Protein AF-A0A6M5YRG6-F1 (afdb_monomer_lite)

Foldseek 3Di:
DDDQPVVLLVVLLVCVLLQHDLVVSQVSCVVVVHDNVNSVVSSVVSLVVQLVVLLVVLVVLLVQLVVLLVVLVCVVVCCVPPPPDDPVVVNVVSVVSNVVSVVSNVSSVCSNVCVPPDRSPPPDPVVD

Radius of gyration: 22.15 Å; chains: 1; bounding box: 50×24×61 Å

Secondary structure (DSSP, 8-state):
-PPPPHHHHHHHHHHHHTT--HHHHHHHHHHTT--HHHHHHHHHHHHHHHHHHHHHHHHHHHHHHHHHHHHHHHHHHHIIIIISS--HHHHHHHHHHHHHHHHHHHHHHHHHH-GGG----TT-GGG-

pLDDT: mean 78.97, std 11.61, range [40.47, 90.38]

Organism: NCBI:txid2774151

Sequence (128 aa):
MGAVPESVAVEARAKNFWGARPDTVLQFLKSNNVGENDARALIEAVLTERAESVRRDGVTKIWSGALLVMVPIAYFFGSWGLLGFVLVKLLVALGLVGLFGLARLAKGLSMAISPRSVSGDLSNPADF

Structure (mmCIF, N/CA/C/O backbone):
data_AF-A0A6M5YRG6-F1
#
_entry.id   AF-A0A6M5YRG6-F1
#
loop_
_atom_site.group_PDB
_atom_site.id
_atom_site.type_symbol
_atom_site.label_atom_id
_atom_site.label_alt_id
_atom_site.label_comp_id
_atom_site.label_asym_id
_atom_site.label_entity_id
_atom_site.label_seq_id
_atom_site.pdbx_PDB_ins_code
_atom_site.Cartn_x
_atom_site.Cartn_y
_atom_site.Cartn_z
_atom_site.occupancy
_atom_site.B_iso_or_equiv
_atom_site.auth_seq_id
_atom_site.auth_comp_id
_atom_site.auth_asym_id
_atom_site.auth_atom_id
_atom_site.pdbx_PDB_model_num
ATOM 1 N N . MET A 1 1 ? -22.364 8.286 30.892 1.00 44.31 1 MET A N 1
ATOM 2 C CA . MET A 1 1 ? -21.174 8.606 30.079 1.00 44.31 1 MET A CA 1
ATOM 3 C C . MET A 1 1 ? -19.979 7.986 30.778 1.00 44.31 1 MET A C 1
ATOM 5 O O . MET A 1 1 ? -19.400 8.611 31.654 1.00 44.31 1 MET A O 1
ATOM 9 N N . GLY A 1 2 ? -19.719 6.707 30.517 1.00 57.44 2 GLY A N 1
ATOM 10 C CA . GLY A 1 2 ? -18.513 6.047 31.014 1.00 57.44 2 GLY A CA 1
ATOM 11 C C . GLY A 1 2 ? -17.452 6.184 29.937 1.00 57.44 2 GLY A C 1
ATOM 12 O O . GLY A 1 2 ? -17.729 5.841 28.792 1.00 57.44 2 GLY A O 1
ATOM 13 N N . ALA A 1 3 ? -16.285 6.728 30.274 1.00 70.00 3 ALA A N 1
ATOM 14 C CA . ALA A 1 3 ? -15.148 6.714 29.363 1.00 70.00 3 ALA A CA 1
ATOM 15 C C . ALA A 1 3 ? -14.889 5.270 28.905 1.00 70.00 3 ALA A C 1
ATOM 17 O O . ALA A 1 3 ? -14.989 4.340 29.711 1.00 70.00 3 ALA A O 1
ATOM 18 N N . VAL A 1 4 ? -14.588 5.078 27.618 1.00 76.69 4 VAL A N 1
ATOM 19 C CA . VAL A 1 4 ? -14.220 3.756 27.101 1.00 76.69 4 VAL A CA 1
ATOM 20 C C . VAL A 1 4 ? -13.012 3.258 27.900 1.00 76.69 4 VAL A C 1
ATOM 22 O O . VAL A 1 4 ? -12.024 3.991 27.984 1.00 76.69 4 VAL A O 1
ATOM 25 N N . PRO A 1 5 ? -13.058 2.049 28.490 1.00 86.25 5 PRO A N 1
ATOM 26 C CA . PRO A 1 5 ? -11.904 1.498 29.181 1.00 86.25 5 PRO A CA 1
ATOM 27 C C . PRO A 1 5 ? -10.713 1.437 28.223 1.00 86.25 5 PRO A C 1
ATOM 29 O O . PRO A 1 5 ? -10.841 0.940 27.102 1.00 86.25 5 PRO A O 1
ATOM 32 N N . GLU A 1 6 ? -9.553 1.931 28.652 1.00 86.25 6 GLU A N 1
ATOM 33 C CA . GLU A 1 6 ? -8.374 2.044 27.786 1.00 86.25 6 GLU A CA 1
ATOM 34 C C . GLU A 1 6 ? -7.951 0.683 27.208 1.00 86.25 6 GLU A C 1
ATOM 36 O O . GLU A 1 6 ? -7.641 0.581 26.023 1.00 86.25 6 GLU A O 1
ATOM 41 N N . SER A 1 7 ? -8.055 -0.391 27.999 1.00 87.88 7 SER A N 1
ATOM 42 C CA . SER A 1 7 ? -7.792 -1.766 27.550 1.00 87.88 7 SER A CA 1
ATOM 43 C C . SER A 1 7 ? -8.682 -2.190 26.376 1.00 87.88 7 SER A C 1
ATOM 45 O O . SER A 1 7 ? -8.198 -2.757 25.397 1.00 87.88 7 SER A O 1
ATOM 47 N N . VAL A 1 8 ? -9.973 -1.858 26.436 1.00 88.19 8 VAL A N 1
ATOM 48 C CA . VAL A 1 8 ? -10.954 -2.162 25.386 1.00 88.19 8 VAL A CA 1
ATOM 49 C C . VAL A 1 8 ? -10.678 -1.321 24.140 1.00 88.19 8 VAL A C 1
ATOM 51 O O . VAL A 1 8 ? -10.776 -1.825 23.019 1.00 88.19 8 VAL A O 1
ATOM 54 N N . ALA A 1 9 ? -10.283 -0.056 24.314 1.00 85.88 9 ALA A N 1
ATOM 55 C CA . ALA A 1 9 ? -9.918 0.816 23.202 1.00 85.88 9 ALA A CA 1
ATOM 56 C C . ALA A 1 9 ? -8.659 0.324 22.466 1.00 85.88 9 ALA A C 1
ATOM 58 O O . ALA A 1 9 ? -8.634 0.309 21.232 1.00 85.88 9 ALA A O 1
ATOM 59 N N . VAL A 1 10 ? -7.640 -0.128 23.204 1.00 88.56 10 VAL A N 1
ATOM 60 C CA . VAL A 1 10 ? -6.412 -0.709 22.638 1.00 88.56 10 VAL A CA 1
ATOM 61 C C . VAL A 1 10 ? -6.713 -2.007 21.889 1.00 88.56 10 VAL A C 1
ATOM 63 O O . VAL A 1 10 ? -6.229 -2.197 20.772 1.00 88.56 10 VAL A O 1
ATOM 66 N N . GLU A 1 11 ? -7.555 -2.882 22.441 1.00 87.81 11 GLU A N 1
ATOM 67 C CA . GLU A 1 11 ? -7.908 -4.134 21.769 1.00 87.81 11 GLU A CA 1
ATOM 68 C C . GLU A 1 11 ? -8.751 -3.890 20.506 1.00 87.81 11 GLU A C 1
ATOM 70 O O . GLU A 1 11 ? -8.514 -4.512 19.468 1.00 87.81 11 GLU A O 1
ATOM 75 N N . ALA A 1 12 ? -9.687 -2.937 20.544 1.00 86.44 12 ALA A N 1
ATOM 76 C CA . ALA A 1 12 ? -10.460 -2.532 19.370 1.00 86.44 12 ALA A CA 1
ATOM 77 C C . ALA A 1 12 ? -9.563 -1.949 18.262 1.00 86.44 12 ALA A C 1
ATOM 79 O O . ALA A 1 12 ? -9.739 -2.285 17.085 1.00 86.44 12 ALA A O 1
ATOM 80 N N . ARG A 1 13 ? -8.562 -1.137 18.637 1.00 85.56 13 ARG A N 1
ATOM 81 C CA . ARG A 1 13 ? -7.518 -0.646 17.722 1.00 85.56 13 ARG A CA 1
ATOM 82 C C . ARG A 1 1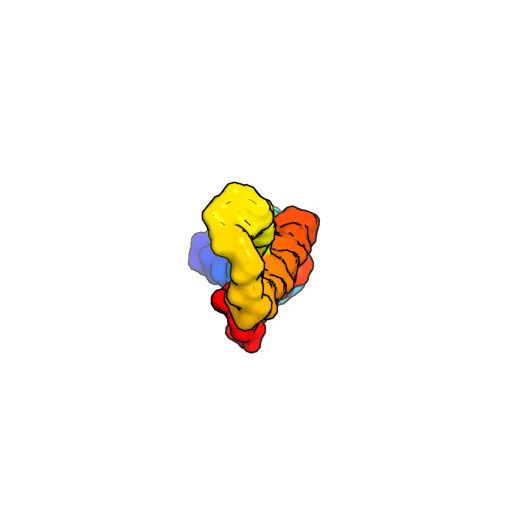3 ? -6.737 -1.783 17.095 1.00 85.56 13 ARG A C 1
ATOM 84 O O . ARG A 1 13 ? -6.621 -1.824 15.874 1.00 85.56 13 ARG A O 1
ATOM 91 N N . ALA A 1 14 ? -6.261 -2.720 17.911 1.00 86.06 14 ALA A N 1
ATOM 92 C CA . ALA A 1 14 ? -5.529 -3.881 17.430 1.00 86.06 14 ALA A CA 1
ATOM 93 C C . ALA A 1 14 ? -6.374 -4.676 16.426 1.00 86.06 14 ALA A C 1
ATOM 95 O O . ALA A 1 14 ? -5.932 -4.891 15.302 1.00 86.06 14 ALA A O 1
ATOM 96 N N . LYS A 1 15 ? -7.618 -5.041 16.770 1.00 84.94 15 LYS A N 1
ATOM 97 C CA . LYS A 1 15 ? -8.501 -5.802 15.867 1.00 84.94 15 LYS A CA 1
ATOM 98 C C . LYS A 1 15 ? -8.697 -5.099 14.519 1.00 84.94 15 LYS A C 1
ATOM 100 O O . LYS A 1 15 ? -8.615 -5.753 13.483 1.00 84.94 15 LYS A O 1
ATOM 105 N N . ASN A 1 16 ? -8.916 -3.783 14.512 1.00 83.50 16 ASN A N 1
ATOM 106 C CA . ASN A 1 16 ? -9.055 -3.022 13.267 1.00 83.50 16 ASN A CA 1
ATOM 107 C C . ASN A 1 16 ? -7.735 -2.969 12.477 1.00 83.50 16 ASN A C 1
ATOM 109 O O . ASN A 1 16 ? -7.732 -3.201 11.269 1.00 83.50 16 ASN A O 1
ATOM 113 N N . PHE A 1 17 ? -6.608 -2.729 13.155 1.00 78.50 17 PHE A N 1
ATOM 114 C CA . PHE A 1 17 ? -5.283 -2.710 12.533 1.00 78.50 17 PHE A CA 1
ATOM 115 C C . PHE A 1 17 ? -4.978 -4.033 11.815 1.00 78.50 17 PHE A C 1
ATOM 117 O O . PHE A 1 17 ? -4.565 -4.021 10.656 1.00 78.50 17 PHE A O 1
ATOM 124 N N . TRP A 1 18 ? -5.316 -5.157 12.451 1.00 80.31 18 TRP A N 1
ATOM 125 C CA . TRP A 1 18 ? -5.231 -6.513 11.896 1.00 80.31 18 TRP A CA 1
ATOM 126 C C . TRP A 1 18 ? -6.356 -6.865 10.904 1.00 80.31 18 TRP A C 1
ATOM 128 O O . TRP A 1 18 ? -6.569 -8.033 10.605 1.00 80.31 18 TRP A O 1
ATOM 138 N N . GLY A 1 19 ? -7.104 -5.884 10.394 1.00 75.12 19 GLY A N 1
ATOM 139 C CA . GLY A 1 19 ? -8.042 -6.092 9.292 1.00 75.12 19 GLY A CA 1
ATOM 140 C C . GLY A 1 19 ? -9.415 -6.645 9.664 1.00 75.12 19 GLY A C 1
ATOM 141 O O . GLY A 1 19 ? -10.169 -6.997 8.753 1.00 75.12 19 GLY A O 1
ATOM 142 N N . ALA A 1 20 ? -9.783 -6.696 10.949 1.00 80.88 20 ALA A N 1
ATOM 143 C CA . ALA A 1 20 ? -11.139 -7.072 11.339 1.00 80.88 20 ALA A CA 1
ATOM 144 C C . ALA A 1 20 ? -12.172 -6.102 10.743 1.00 80.88 20 ALA A C 1
ATOM 146 O O . ALA A 1 20 ? -11.945 -4.892 10.641 1.00 80.88 20 ALA A O 1
ATOM 147 N N . ARG A 1 21 ? -13.338 -6.633 10.361 1.00 80.38 21 ARG A N 1
ATOM 148 C CA . ARG A 1 21 ? -14.420 -5.820 9.794 1.00 80.38 21 ARG A CA 1
ATOM 149 C C . ARG A 1 21 ? -14.939 -4.830 10.852 1.00 80.38 21 ARG A C 1
ATOM 151 O O . ARG A 1 21 ? -15.028 -5.206 12.024 1.00 80.38 21 ARG A O 1
ATOM 158 N N . PRO A 1 22 ? -15.344 -3.605 10.463 1.00 81.31 22 PRO A N 1
ATOM 159 C CA . PRO A 1 22 ? -15.890 -2.612 11.393 1.00 81.31 22 PRO A CA 1
ATOM 160 C C . PRO A 1 22 ? -17.056 -3.152 12.230 1.00 81.31 22 PRO A C 1
ATOM 162 O O . PRO A 1 22 ? -17.131 -2.876 13.423 1.00 81.31 22 PRO A O 1
ATOM 165 N N . ASP A 1 23 ? -17.908 -3.991 11.633 1.00 84.44 23 ASP A N 1
ATOM 166 C CA . ASP A 1 23 ? -19.045 -4.620 12.313 1.00 84.44 23 ASP A CA 1
ATOM 167 C C . ASP A 1 23 ? -18.602 -5.552 13.450 1.00 84.44 23 ASP A C 1
ATOM 169 O O . ASP A 1 23 ? -19.220 -5.584 14.512 1.00 84.44 23 ASP A O 1
ATOM 173 N N . THR A 1 24 ? -17.494 -6.276 13.264 1.00 84.88 24 THR A N 1
ATOM 174 C CA . THR A 1 24 ? -16.911 -7.159 14.285 1.00 84.88 24 THR A CA 1
ATOM 175 C C . THR A 1 24 ? -16.323 -6.352 15.440 1.00 84.88 24 THR A C 1
ATOM 177 O O . THR A 1 24 ? -16.495 -6.715 16.602 1.00 84.88 24 THR A O 1
ATOM 180 N N . VAL A 1 25 ? -15.669 -5.225 15.140 1.00 85.38 25 VAL A N 1
ATOM 181 C CA . VAL A 1 25 ? -15.149 -4.306 16.166 1.00 85.38 25 VAL A CA 1
ATOM 182 C C . VAL A 1 25 ? -16.302 -3.645 16.930 1.00 85.38 25 VAL A C 1
ATOM 184 O O . VAL A 1 25 ? -16.237 -3.516 18.149 1.00 85.38 25 VAL A O 1
ATOM 187 N N . LEU A 1 26 ? -17.397 -3.305 16.247 1.00 86.62 26 LEU A N 1
ATOM 188 C CA . LEU A 1 26 ? -18.603 -2.756 16.866 1.00 86.62 26 LEU A CA 1
ATOM 189 C C . LEU A 1 26 ? -19.290 -3.764 17.789 1.00 86.62 26 LEU A C 1
ATOM 191 O O . LEU A 1 26 ? -19.674 -3.403 18.900 1.00 86.62 26 LEU A O 1
ATOM 195 N N . GLN A 1 27 ? -19.409 -5.025 17.368 1.00 86.75 27 GLN A N 1
ATOM 196 C CA . GLN A 1 27 ? -19.919 -6.097 18.227 1.00 86.75 27 GLN A CA 1
ATOM 197 C C . GLN A 1 27 ? -19.037 -6.299 19.464 1.00 86.75 27 GLN A C 1
ATOM 199 O O . GLN A 1 27 ? -19.570 -6.417 20.565 1.00 86.75 27 GLN A O 1
ATOM 204 N N . PHE A 1 28 ? -17.710 -6.255 19.307 1.00 88.00 28 PHE A N 1
ATOM 205 C CA . PHE A 1 28 ? -16.765 -6.328 20.424 1.00 88.00 28 PHE A CA 1
ATOM 206 C C . PHE A 1 28 ? -16.905 -5.147 21.402 1.00 88.00 28 PHE A C 1
ATOM 208 O O . PHE A 1 28 ? -16.869 -5.327 22.618 1.00 88.00 28 PHE A O 1
ATOM 215 N N . LEU A 1 29 ? -17.101 -3.927 20.902 1.00 87.00 29 LEU A N 1
ATOM 216 C CA . LEU A 1 29 ? -17.317 -2.758 21.760 1.00 87.00 29 LEU A CA 1
ATOM 217 C C . LEU A 1 29 ? -18.658 -2.849 22.502 1.00 87.00 29 LEU A C 1
ATOM 219 O O . LEU A 1 29 ? -18.718 -2.581 23.703 1.00 87.00 29 LEU A O 1
ATOM 223 N N . LYS A 1 30 ? -19.711 -3.324 21.824 1.00 87.25 30 LYS A N 1
ATOM 224 C CA . LYS A 1 30 ? -21.019 -3.580 22.445 1.00 87.25 30 LYS A CA 1
ATOM 225 C C . LYS A 1 30 ? -20.948 -4.667 23.522 1.00 87.25 30 LYS A C 1
ATOM 227 O O . LYS A 1 30 ? -21.540 -4.486 24.582 1.00 87.25 30 LYS A O 1
ATOM 232 N N . SER A 1 31 ? -20.189 -5.749 23.311 1.00 88.38 31 SER A N 1
ATOM 233 C CA . SER A 1 31 ? -20.012 -6.799 24.330 1.00 88.38 31 SER A CA 1
ATOM 234 C C . SER A 1 31 ? -19.253 -6.320 25.572 1.00 88.38 31 SER A C 1
ATOM 236 O O . SER A 1 31 ? -19.372 -6.931 26.628 1.00 88.38 31 SER A O 1
ATOM 238 N N . ASN A 1 32 ? -18.509 -5.216 25.466 1.00 87.44 32 ASN A N 1
ATOM 239 C CA . ASN A 1 32 ? -17.794 -4.579 26.574 1.00 87.44 32 ASN A CA 1
ATOM 240 C C . ASN A 1 32 ? -18.580 -3.420 27.223 1.00 87.44 32 ASN A C 1
ATOM 242 O O . ASN A 1 32 ? -17.995 -2.602 27.929 1.00 87.44 32 ASN A O 1
ATOM 246 N N . ASN A 1 33 ? -19.900 -3.339 27.005 1.00 87.19 33 ASN A N 1
ATOM 247 C CA . ASN A 1 33 ? -20.780 -2.288 27.540 1.00 87.19 33 ASN A CA 1
ATOM 248 C C . ASN A 1 33 ? -20.389 -0.855 27.131 1.00 87.19 33 ASN A C 1
ATOM 250 O O . ASN A 1 33 ? -20.727 0.109 27.821 1.00 87.19 33 ASN A O 1
ATOM 254 N N . VAL A 1 34 ? -19.701 -0.690 25.998 1.00 86.69 34 VAL A N 1
ATOM 255 C CA . VAL A 1 34 ? -19.433 0.638 25.438 1.00 86.69 34 VAL A CA 1
ATOM 256 C C . VAL A 1 34 ? -20.718 1.176 24.806 1.00 86.69 34 VAL A C 1
ATOM 258 O O . VAL A 1 34 ? -21.391 0.474 24.047 1.00 86.69 34 VAL A O 1
ATOM 261 N N . GLY A 1 35 ? -21.066 2.428 25.114 1.00 86.38 35 GLY A N 1
ATOM 262 C CA . GLY A 1 35 ? -22.230 3.094 24.531 1.00 86.38 35 GLY A CA 1
ATOM 263 C C . GLY A 1 35 ? -22.131 3.168 23.005 1.00 86.38 35 GLY A C 1
ATOM 264 O O . GLY A 1 35 ? -21.048 3.335 22.455 1.00 86.38 35 GLY A O 1
ATOM 265 N N . GLU A 1 36 ? -23.258 3.060 22.296 1.00 84.75 36 GLU A N 1
ATOM 266 C CA . GLU A 1 36 ? -23.250 2.996 20.826 1.00 84.75 36 GLU A CA 1
ATOM 267 C C . GLU A 1 36 ? -22.615 4.233 20.168 1.00 84.75 36 GLU A C 1
ATOM 269 O O . GLU A 1 36 ? -21.886 4.098 19.184 1.00 84.75 36 GLU A O 1
ATOM 274 N N . ASN A 1 37 ? -22.834 5.420 20.738 1.00 85.2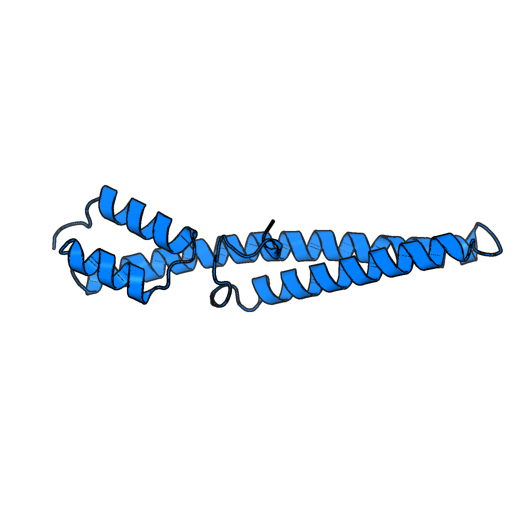5 37 ASN A N 1
ATOM 275 C CA . ASN A 1 37 ? -22.234 6.661 20.245 1.00 85.25 37 ASN A CA 1
ATOM 276 C C . ASN A 1 37 ? -20.708 6.661 20.424 1.00 85.25 37 ASN A C 1
ATOM 278 O O . ASN A 1 37 ? -19.983 6.972 19.482 1.00 85.25 37 ASN A O 1
ATOM 282 N N . ASP A 1 38 ? -20.224 6.233 21.594 1.00 85.06 38 ASP A N 1
ATOM 283 C CA . ASP A 1 38 ? -18.792 6.164 21.902 1.00 85.06 38 ASP A CA 1
ATOM 284 C C . ASP A 1 38 ? -18.093 5.082 21.063 1.00 85.06 38 ASP A C 1
ATOM 286 O O . ASP A 1 38 ? -16.988 5.284 20.560 1.00 85.06 38 ASP A O 1
ATOM 290 N N . ALA A 1 39 ? -18.765 3.948 20.836 1.00 84.25 39 ALA A N 1
ATOM 291 C CA . ALA A 1 39 ? -18.259 2.867 19.999 1.00 84.25 39 ALA A CA 1
ATOM 292 C C . ALA A 1 39 ? -18.112 3.296 18.531 1.00 84.25 39 ALA A C 1
ATOM 294 O O . ALA A 1 39 ? -17.098 2.994 17.900 1.00 84.25 39 ALA A O 1
ATOM 295 N N . ARG A 1 40 ? -19.099 4.021 17.985 1.00 85.69 40 ARG A N 1
ATOM 296 C CA . ARG A 1 40 ? -19.042 4.551 16.612 1.00 85.69 40 ARG A CA 1
ATOM 297 C C . ARG A 1 40 ? -17.942 5.600 16.460 1.00 85.69 40 ARG A C 1
ATOM 299 O O . ARG A 1 40 ? -17.170 5.503 15.509 1.00 85.69 40 ARG A O 1
ATOM 306 N N . ALA A 1 41 ? -17.830 6.529 17.411 1.00 86.81 41 ALA A N 1
ATOM 307 C CA . ALA A 1 41 ? -16.779 7.545 17.408 1.00 86.81 41 ALA A CA 1
ATOM 308 C C . ALA A 1 41 ? -15.377 6.913 17.452 1.00 86.81 41 ALA A C 1
ATOM 310 O O . ALA A 1 41 ? -14.490 7.304 16.692 1.00 86.81 41 ALA A O 1
ATOM 311 N N . LEU A 1 42 ? -15.189 5.883 18.285 1.00 86.31 42 LEU A N 1
ATOM 312 C CA . LEU A 1 42 ? -13.926 5.151 18.354 1.00 86.31 42 LEU A CA 1
ATOM 313 C C . LEU A 1 42 ? -13.622 4.420 17.040 1.00 86.31 42 LEU A C 1
ATOM 315 O O . LEU A 1 42 ? -12.506 4.507 16.541 1.00 86.31 42 LEU A O 1
ATOM 319 N N . ILE A 1 43 ? -14.596 3.721 16.453 1.00 86.25 43 ILE A N 1
ATOM 320 C CA . ILE A 1 43 ? -14.394 3.015 15.178 1.00 86.25 43 ILE A CA 1
ATOM 321 C C . ILE A 1 43 ? -14.007 3.987 14.068 1.00 86.25 43 ILE A C 1
ATOM 323 O O . ILE A 1 43 ? -13.095 3.685 13.299 1.00 86.25 43 ILE A O 1
ATOM 327 N N . GLU A 1 44 ? -14.667 5.140 13.982 1.00 85.38 44 GLU A N 1
ATOM 328 C CA . GLU A 1 44 ? -14.358 6.148 12.971 1.00 85.38 44 GLU A CA 1
ATOM 329 C C . GLU A 1 44 ? -12.920 6.661 13.111 1.00 85.38 44 GLU A C 1
ATOM 331 O O . GLU A 1 44 ? -12.178 6.639 12.127 1.00 85.38 44 GLU A O 1
ATOM 336 N N . ALA A 1 45 ? -12.492 6.988 14.336 1.00 85.06 45 ALA A N 1
ATOM 337 C CA . ALA A 1 45 ? -11.120 7.407 14.622 1.00 85.06 45 ALA A CA 1
ATOM 338 C C . ALA A 1 45 ? -10.083 6.336 14.226 1.00 85.06 45 ALA A C 1
ATOM 340 O O . ALA A 1 45 ? -9.093 6.620 13.548 1.00 85.06 45 ALA A O 1
ATOM 341 N N . VAL A 1 46 ? -10.332 5.071 14.570 1.00 84.44 46 VAL A N 1
ATOM 342 C CA . VAL A 1 46 ? -9.404 3.973 14.252 1.00 84.44 46 VAL A CA 1
ATOM 343 C C . VAL A 1 46 ? -9.378 3.664 12.749 1.00 84.44 46 VAL A C 1
ATOM 345 O O . VAL A 1 46 ? -8.328 3.340 12.192 1.00 84.44 46 VAL A O 1
ATOM 348 N N . LEU A 1 47 ? -10.511 3.798 12.052 1.00 82.81 47 LEU A N 1
ATOM 349 C CA . LEU A 1 47 ? -10.558 3.659 10.595 1.00 82.81 47 LEU A CA 1
ATOM 350 C C . LEU A 1 47 ? -9.798 4.782 9.887 1.00 82.81 47 LEU A C 1
ATOM 352 O O . LEU A 1 47 ? -9.175 4.521 8.855 1.00 82.81 47 LEU A O 1
ATOM 356 N N . THR A 1 48 ? -9.831 6.008 10.415 1.00 83.94 48 THR A N 1
ATOM 357 C CA . THR A 1 48 ? -9.021 7.109 9.877 1.00 83.94 48 THR A CA 1
ATOM 358 C C . THR A 1 48 ? -7.527 6.863 10.072 1.00 83.94 48 THR A C 1
ATOM 360 O O . THR A 1 48 ? -6.787 6.946 9.092 1.00 83.94 48 THR A O 1
ATOM 363 N N . GLU A 1 49 ? -7.097 6.433 11.265 1.00 82.56 49 GLU A N 1
ATOM 364 C CA . GLU A 1 49 ? -5.692 6.086 11.549 1.00 82.56 49 GLU A CA 1
ATOM 365 C C . GLU A 1 49 ? -5.182 4.977 10.611 1.00 82.56 49 GLU A C 1
ATOM 367 O O . GLU A 1 49 ? -4.113 5.082 9.999 1.00 82.56 49 GLU A O 1
ATOM 372 N N . ARG A 1 50 ? -5.979 3.915 10.430 1.00 78.31 50 ARG A N 1
ATOM 373 C CA . ARG A 1 50 ? -5.632 2.815 9.522 1.00 78.31 50 ARG A CA 1
ATOM 374 C C . ARG A 1 50 ? -5.573 3.275 8.066 1.00 78.31 50 ARG A C 1
ATOM 376 O O . ARG A 1 50 ? -4.661 2.877 7.344 1.00 78.31 50 ARG A O 1
ATOM 383 N N . ALA A 1 51 ? -6.512 4.112 7.627 1.00 79.25 51 ALA A N 1
ATOM 384 C CA . ALA A 1 51 ? -6.533 4.610 6.255 1.00 79.25 51 ALA A CA 1
ATOM 385 C C . ALA A 1 51 ? -5.293 5.458 5.924 1.00 79.25 51 ALA A C 1
ATOM 387 O O . ALA A 1 51 ? -4.766 5.358 4.815 1.00 79.25 51 ALA A O 1
ATOM 388 N N . GLU A 1 52 ? -4.802 6.256 6.872 1.00 82.19 52 GLU A N 1
ATOM 389 C CA . GLU A 1 52 ? -3.555 7.012 6.714 1.00 82.19 52 GLU A CA 1
ATOM 390 C C . GLU A 1 52 ? -2.330 6.098 6.631 1.00 82.19 52 GLU A C 1
ATOM 392 O O . GLU A 1 52 ? -1.493 6.271 5.741 1.00 82.19 52 GLU A O 1
ATOM 397 N N . SER A 1 53 ? -2.256 5.080 7.494 1.00 81.81 53 SER A N 1
ATOM 398 C CA . SER A 1 53 ? -1.182 4.079 7.454 1.00 81.81 53 SER A CA 1
ATOM 399 C C . SER A 1 53 ? -1.141 3.337 6.110 1.00 81.81 53 SER A C 1
ATOM 401 O O . SER A 1 53 ? -0.095 3.276 5.458 1.00 81.81 53 SER A O 1
ATOM 403 N N . VAL A 1 54 ? -2.297 2.864 5.627 1.00 81.94 54 VAL A N 1
ATOM 404 C CA . VAL A 1 54 ? -2.416 2.176 4.328 1.00 81.94 54 VAL A CA 1
ATOM 405 C C . VAL A 1 54 ? -2.031 3.096 3.169 1.00 81.94 54 VAL A C 1
ATOM 407 O O . VAL A 1 54 ? -1.352 2.661 2.239 1.00 81.94 54 VAL A O 1
ATOM 410 N N . ARG A 1 55 ? -2.402 4.381 3.219 1.00 80.75 55 ARG A N 1
ATOM 411 C CA . ARG A 1 55 ? -1.977 5.363 2.209 1.00 80.75 55 ARG A CA 1
ATOM 412 C C . ARG A 1 55 ? -0.465 5.539 2.189 1.00 80.75 55 ARG A C 1
ATOM 414 O O . ARG A 1 55 ? 0.120 5.564 1.109 1.00 80.75 55 ARG A O 1
ATOM 421 N N . ARG A 1 56 ? 0.176 5.637 3.356 1.00 82.44 56 ARG A N 1
ATOM 422 C CA . ARG A 1 56 ? 1.636 5.775 3.460 1.00 82.44 56 ARG A CA 1
ATOM 423 C C . ARG A 1 56 ? 2.364 4.560 2.879 1.00 82.44 56 ARG A C 1
ATOM 425 O O . ARG A 1 56 ? 3.350 4.716 2.154 1.00 82.44 56 ARG A O 1
ATOM 432 N N . ASP A 1 57 ? 1.858 3.362 3.147 1.00 83.06 57 ASP A N 1
ATOM 433 C CA . ASP A 1 57 ? 2.401 2.134 2.565 1.00 83.06 57 ASP A CA 1
ATOM 434 C C . ASP A 1 57 ? 2.167 2.070 1.042 1.00 83.06 57 ASP A C 1
ATOM 436 O O . ASP A 1 57 ? 3.082 1.778 0.266 1.00 83.06 57 ASP A O 1
ATOM 440 N N . GLY A 1 58 ? 0.977 2.476 0.588 1.00 77.69 58 GLY A N 1
ATOM 441 C CA . GLY A 1 58 ? 0.654 2.641 -0.830 1.00 77.69 58 GLY A CA 1
ATOM 442 C C . GLY A 1 58 ? 1.625 3.578 -1.556 1.00 77.69 58 GLY A C 1
ATOM 443 O O . GLY A 1 58 ? 2.140 3.220 -2.615 1.00 77.69 58 GLY A 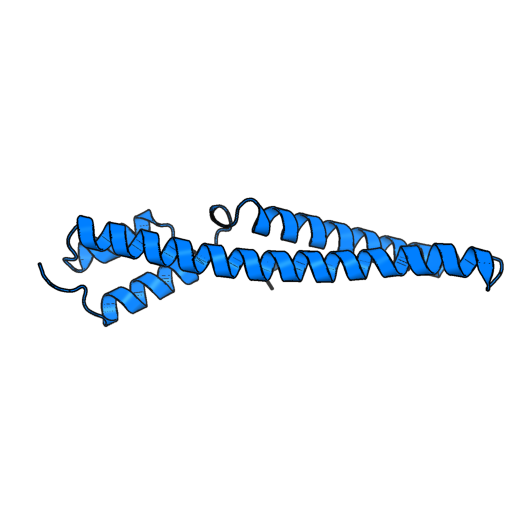O 1
ATOM 444 N N . VAL A 1 59 ? 1.961 4.730 -0.964 1.00 84.75 59 VAL A N 1
ATOM 445 C CA . VAL A 1 59 ? 2.956 5.676 -1.510 1.00 84.75 59 VAL A CA 1
ATOM 446 C C . VAL A 1 59 ? 4.341 5.037 -1.613 1.00 84.75 59 VAL A C 1
ATOM 448 O O . VAL A 1 59 ? 5.017 5.194 -2.628 1.00 84.75 59 VAL A O 1
ATOM 451 N N . THR A 1 60 ? 4.753 4.259 -0.613 1.00 85.31 60 THR A N 1
ATOM 452 C CA . THR A 1 60 ? 6.042 3.546 -0.639 1.00 85.31 60 THR A CA 1
ATOM 453 C C . THR A 1 60 ? 6.081 2.501 -1.764 1.00 85.31 60 THR A C 1
ATOM 455 O O . THR A 1 60 ? 7.084 2.356 -2.476 1.00 85.31 60 THR A O 1
ATOM 458 N N . LYS A 1 61 ? 4.964 1.802 -1.999 1.00 81.38 61 LYS A N 1
ATOM 459 C CA . LYS A 1 61 ? 4.801 0.867 -3.125 1.00 81.38 61 LYS A CA 1
ATOM 460 C C . LYS A 1 61 ? 4.803 1.574 -4.483 1.00 81.38 61 LYS A C 1
ATOM 462 O O . LYS A 1 61 ? 5.442 1.076 -5.407 1.00 81.38 61 LYS A O 1
ATOM 467 N N . ILE A 1 62 ? 4.183 2.751 -4.589 1.00 84.31 62 ILE A N 1
ATOM 468 C CA . ILE A 1 62 ? 4.246 3.605 -5.789 1.00 84.31 62 ILE A CA 1
ATOM 469 C C . ILE A 1 62 ? 5.695 4.002 -6.079 1.00 84.31 62 ILE A C 1
ATOM 471 O O . ILE A 1 62 ? 6.159 3.834 -7.204 1.00 84.31 62 ILE A O 1
ATOM 475 N N . TRP A 1 63 ? 6.426 4.475 -5.068 1.00 88.19 63 TRP A N 1
ATOM 476 C CA . TRP A 1 63 ? 7.796 4.961 -5.241 1.00 88.19 63 TRP A CA 1
ATOM 477 C C . TRP A 1 63 ? 8.761 3.835 -5.638 1.00 88.19 63 TRP A C 1
ATOM 479 O O . TRP A 1 63 ? 9.507 3.963 -6.606 1.00 88.19 63 TRP A O 1
ATOM 489 N N . SER A 1 64 ? 8.691 2.689 -4.950 1.00 85.56 64 SER A N 1
ATOM 490 C CA . SER A 1 64 ? 9.494 1.505 -5.297 1.00 85.56 64 SER A CA 1
ATOM 491 C C . SER A 1 64 ? 9.136 0.923 -6.670 1.00 85.56 64 SER A C 1
ATOM 493 O O . SER A 1 64 ? 10.035 0.555 -7.427 1.00 85.56 64 SER A O 1
ATOM 495 N N . GLY A 1 65 ? 7.849 0.886 -7.031 1.00 82.25 65 GLY A N 1
ATOM 496 C CA . GLY A 1 65 ? 7.397 0.482 -8.364 1.00 82.25 65 GLY A CA 1
ATOM 497 C C . GLY A 1 65 ? 7.895 1.421 -9.466 1.00 82.25 65 GLY A C 1
ATOM 498 O O . GLY A 1 65 ? 8.405 0.952 -10.480 1.00 82.25 65 GLY A O 1
ATOM 499 N N . ALA A 1 66 ? 7.834 2.739 -9.246 1.00 87.69 66 ALA A N 1
ATOM 500 C CA . ALA A 1 66 ? 8.347 3.734 -10.187 1.00 87.69 66 ALA A CA 1
ATOM 501 C C . ALA A 1 66 ? 9.856 3.578 -10.415 1.00 87.69 66 ALA A C 1
ATOM 503 O O . ALA A 1 66 ? 10.316 3.607 -11.555 1.00 87.69 66 ALA A O 1
ATOM 504 N N . LEU A 1 67 ? 10.622 3.336 -9.349 1.00 88.44 67 LEU A N 1
ATOM 505 C CA . LEU A 1 67 ? 12.065 3.128 -9.445 1.00 88.44 67 LEU A CA 1
ATOM 506 C C . LEU A 1 67 ? 12.399 1.860 -10.245 1.00 88.44 67 LEU A C 1
ATOM 508 O O . LEU A 1 67 ? 13.260 1.902 -11.119 1.00 88.44 67 LEU A O 1
ATOM 512 N N . LEU A 1 68 ? 11.658 0.767 -10.028 1.00 87.00 68 LEU A N 1
ATOM 513 C CA . LEU A 1 68 ? 11.791 -0.476 -10.799 1.00 87.00 68 LEU A CA 1
ATOM 514 C C . LEU A 1 68 ? 11.461 -0.304 -12.290 1.00 87.00 68 LEU A C 1
ATOM 516 O O . LEU A 1 68 ? 12.100 -0.942 -13.121 1.00 87.00 68 LEU A O 1
ATOM 520 N N . VAL A 1 69 ? 10.505 0.564 -12.639 1.00 87.06 69 VAL A N 1
ATOM 521 C CA . VAL A 1 69 ? 10.172 0.895 -14.038 1.00 87.06 69 VAL A CA 1
ATOM 522 C C . VAL A 1 69 ? 11.234 1.797 -14.677 1.00 87.06 69 VAL A C 1
ATOM 524 O O . VAL A 1 69 ? 11.511 1.676 -15.868 1.00 87.06 69 VAL A O 1
ATOM 527 N N . MET A 1 70 ? 11.881 2.667 -13.901 1.00 89.19 70 MET A N 1
ATOM 528 C CA . MET A 1 70 ? 12.925 3.561 -14.413 1.00 89.19 70 MET A CA 1
ATOM 529 C C . MET A 1 70 ? 14.194 2.821 -14.856 1.00 89.19 70 MET A C 1
ATOM 531 O O . MET A 1 70 ? 14.835 3.252 -15.812 1.00 89.19 70 MET A O 1
ATOM 535 N N . VAL A 1 71 ? 14.551 1.699 -14.220 1.00 87.25 71 VAL A N 1
ATOM 536 C CA . VAL A 1 71 ? 15.752 0.910 -14.568 1.00 87.25 71 VAL A CA 1
ATOM 537 C C . VAL A 1 71 ? 15.756 0.416 -16.031 1.00 87.25 71 VAL A C 1
ATOM 539 O O . VAL A 1 71 ? 16.715 0.720 -16.745 1.00 87.25 71 VAL A O 1
ATOM 542 N N . PRO A 1 72 ? 14.730 -0.305 -16.532 1.00 86.81 72 PRO A N 1
ATOM 543 C CA . PRO A 1 72 ? 14.681 -0.736 -17.931 1.00 86.81 72 PRO A CA 1
ATOM 544 C C . PRO A 1 72 ? 14.628 0.437 -18.913 1.00 86.81 72 PRO A C 1
ATOM 546 O O . PRO A 1 72 ? 15.238 0.357 -19.978 1.00 86.81 72 PRO A O 1
ATOM 549 N N . ILE A 1 73 ? 13.951 1.535 -18.558 1.00 85.75 73 ILE A N 1
ATOM 550 C CA . ILE A 1 73 ? 13.885 2.746 -19.388 1.00 85.75 73 ILE A CA 1
ATOM 551 C C . ILE A 1 73 ? 15.283 3.357 -19.537 1.00 85.75 73 ILE A C 1
ATOM 553 O O . ILE A 1 73 ? 15.748 3.575 -20.656 1.00 85.75 73 ILE A O 1
ATOM 557 N N . ALA A 1 74 ? 15.984 3.576 -18.423 1.00 87.12 74 ALA A N 1
ATOM 558 C CA . ALA A 1 74 ? 17.338 4.123 -18.424 1.00 87.12 74 ALA A CA 1
ATOM 559 C C . ALA A 1 74 ? 18.314 3.229 -19.202 1.00 87.12 74 ALA A C 1
ATOM 561 O O . ALA A 1 74 ? 19.128 3.734 -19.975 1.00 87.12 74 ALA A O 1
ATOM 562 N N . TYR A 1 75 ? 18.197 1.905 -19.056 1.00 84.50 75 TYR A N 1
ATOM 563 C CA . TYR A 1 75 ? 18.989 0.953 -19.831 1.00 84.50 75 TYR A CA 1
ATOM 564 C C . TYR A 1 75 ? 18.709 1.056 -21.333 1.00 84.50 75 TYR A C 1
ATOM 566 O O . TYR A 1 75 ? 19.649 1.104 -22.123 1.00 84.50 75 TYR A O 1
ATOM 574 N N . PHE A 1 76 ? 17.438 1.132 -21.736 1.00 83.12 76 PHE A N 1
ATOM 575 C CA . PHE A 1 76 ? 17.058 1.243 -23.142 1.00 83.12 76 PHE A CA 1
ATOM 576 C C . PHE A 1 76 ? 17.664 2.498 -23.788 1.00 83.12 76 PHE A C 1
ATOM 578 O O . PHE A 1 76 ? 18.387 2.387 -24.780 1.00 83.12 76 PHE A O 1
ATOM 585 N N . PHE A 1 77 ? 17.473 3.671 -23.176 1.00 83.44 77 PHE A N 1
ATOM 586 C CA . PHE A 1 77 ? 18.027 4.931 -23.686 1.00 83.44 77 PHE A CA 1
ATOM 587 C C . PHE A 1 77 ? 19.563 4.980 -23.629 1.00 83.44 77 PHE A C 1
ATOM 589 O O . PHE A 1 77 ? 20.198 5.433 -24.580 1.00 83.44 77 PHE A O 1
ATOM 596 N N . GLY A 1 78 ? 20.177 4.473 -22.555 1.00 82.75 78 GLY A N 1
ATOM 597 C CA . GLY A 1 78 ? 21.636 4.419 -22.422 1.00 82.75 78 GLY A CA 1
ATOM 598 C C . GLY A 1 78 ? 22.292 3.471 -23.429 1.00 82.75 78 GLY A C 1
ATOM 599 O O . GLY A 1 78 ? 23.339 3.789 -23.991 1.00 82.75 78 GLY A O 1
ATOM 600 N N . SER A 1 79 ? 21.654 2.333 -23.716 1.00 77.25 79 SER A N 1
ATOM 601 C CA . SER A 1 79 ? 22.159 1.358 -24.687 1.00 77.25 79 SER A CA 1
ATOM 602 C C . SER A 1 79 ? 22.193 1.908 -26.116 1.00 77.25 79 SER A C 1
ATOM 604 O O . SER A 1 79 ? 23.119 1.604 -26.866 1.00 77.25 79 SER A O 1
ATOM 606 N N . TRP A 1 80 ? 21.244 2.786 -26.456 1.00 70.75 80 TRP A N 1
ATOM 607 C CA . TRP A 1 80 ? 21.175 3.456 -27.755 1.00 70.75 80 TRP A CA 1
ATOM 608 C C . TRP A 1 80 ? 22.297 4.487 -27.953 1.00 70.75 80 TRP A C 1
ATOM 610 O O . TRP A 1 80 ? 22.778 4.666 -29.069 1.00 70.75 80 TRP A O 1
ATOM 620 N N . GLY A 1 81 ? 22.714 5.170 -26.880 1.00 70.00 81 GLY A N 1
ATOM 621 C CA . GLY A 1 81 ? 23.696 6.258 -26.944 1.00 70.00 81 GLY A CA 1
ATOM 622 C C . GLY A 1 81 ? 25.154 5.861 -26.685 1.00 70.00 81 GLY A C 1
ATOM 623 O O . GLY A 1 81 ? 26.046 6.541 -27.183 1.00 70.00 81 GLY A O 1
ATOM 624 N N . LEU A 1 82 ? 25.417 4.801 -25.905 1.00 63.94 82 LEU A N 1
ATOM 625 C CA . LEU A 1 82 ? 26.766 4.516 -25.376 1.00 63.94 82 LEU A CA 1
ATOM 626 C C . LEU A 1 82 ? 27.363 3.157 -25.767 1.00 63.94 82 LEU A C 1
ATOM 628 O O . LEU A 1 82 ? 28.582 3.053 -25.850 1.00 63.94 82 LEU A O 1
ATOM 632 N N . LEU A 1 83 ? 26.556 2.105 -25.943 1.00 60.00 83 LEU A N 1
ATOM 633 C CA . LEU A 1 83 ? 27.066 0.724 -25.849 1.00 60.00 83 LEU A CA 1
ATOM 634 C C . LEU A 1 83 ? 27.078 -0.067 -27.162 1.00 60.00 83 LEU A C 1
ATOM 636 O O . LEU A 1 83 ? 27.748 -1.096 -27.228 1.00 60.00 83 LEU A O 1
ATOM 640 N N . GLY A 1 84 ? 26.395 0.395 -28.214 1.00 60.62 84 GLY A N 1
ATOM 641 C CA . GLY A 1 84 ? 26.207 -0.433 -29.407 1.00 60.62 84 GLY A CA 1
ATOM 642 C C . GLY A 1 84 ? 25.423 -1.717 -29.089 1.00 60.62 84 GLY A C 1
ATOM 643 O O . GLY A 1 84 ? 25.016 -1.950 -27.955 1.00 60.62 84 GLY A O 1
ATOM 644 N N . PHE A 1 85 ? 25.142 -2.512 -30.124 1.00 58.97 85 PHE A N 1
ATOM 645 C CA . PHE A 1 85 ? 24.173 -3.619 -30.151 1.00 58.97 85 PHE A CA 1
ATOM 646 C C . PHE A 1 85 ? 23.905 -4.330 -28.803 1.00 58.97 85 PHE A C 1
ATOM 648 O O . PHE A 1 85 ? 24.770 -4.957 -28.195 1.00 58.97 85 PHE A O 1
ATOM 655 N N . VAL A 1 86 ? 22.646 -4.231 -28.374 1.00 63.50 86 VAL A N 1
ATOM 656 C CA . VAL A 1 86 ? 22.113 -4.623 -27.065 1.00 63.50 86 VAL A CA 1
ATOM 657 C C . VAL A 1 86 ? 22.275 -6.124 -26.800 1.00 63.50 86 VAL A C 1
ATOM 659 O O . VAL A 1 86 ? 21.888 -6.958 -27.620 1.00 63.50 86 VAL A O 1
ATOM 662 N N . LEU A 1 87 ? 22.744 -6.492 -25.600 1.00 74.06 87 LEU A N 1
ATOM 663 C CA . LEU A 1 87 ? 22.576 -7.848 -25.066 1.00 74.06 87 LEU A CA 1
ATOM 664 C C . LEU A 1 87 ? 21.074 -8.125 -24.895 1.00 74.06 87 LEU A C 1
ATOM 666 O O . LEU A 1 87 ? 20.485 -7.817 -23.861 1.00 74.06 87 LEU A O 1
ATOM 670 N N . VAL A 1 88 ? 20.449 -8.740 -25.901 1.00 75.31 88 VAL A N 1
ATOM 671 C CA . VAL A 1 88 ? 19.009 -9.069 -25.921 1.00 75.31 88 VAL A CA 1
ATOM 672 C C . VAL A 1 88 ? 18.564 -9.803 -24.645 1.00 75.31 88 VAL A C 1
ATOM 674 O O . VAL A 1 88 ? 17.474 -9.564 -24.136 1.00 75.31 88 VAL A O 1
ATOM 677 N N . LYS A 1 89 ? 19.437 -10.634 -24.058 1.00 80.69 89 LYS A N 1
ATOM 678 C CA . LYS A 1 89 ? 19.183 -11.326 -22.780 1.00 80.69 89 LYS A CA 1
ATOM 679 C C . LYS A 1 89 ? 18.958 -10.365 -21.603 1.00 80.69 89 LYS A C 1
ATOM 681 O O . LYS A 1 89 ? 18.089 -10.614 -20.773 1.00 80.69 89 LYS A O 1
ATOM 686 N N . LEU A 1 90 ? 19.716 -9.269 -21.543 1.00 81.94 90 LEU A N 1
ATOM 687 C CA . LEU A 1 90 ? 19.576 -8.229 -20.519 1.00 81.94 90 LEU A CA 1
ATOM 688 C C . LEU A 1 90 ? 18.275 -7.447 -20.705 1.00 81.94 90 LEU A C 1
ATOM 690 O O . LEU A 1 90 ? 17.593 -7.169 -19.724 1.00 81.94 90 LEU A O 1
ATOM 694 N N . LEU A 1 91 ? 17.892 -7.170 -21.955 1.00 81.69 91 LEU A N 1
ATOM 695 C CA . LEU A 1 91 ? 16.625 -6.513 -22.275 1.00 81.69 91 LEU A CA 1
ATOM 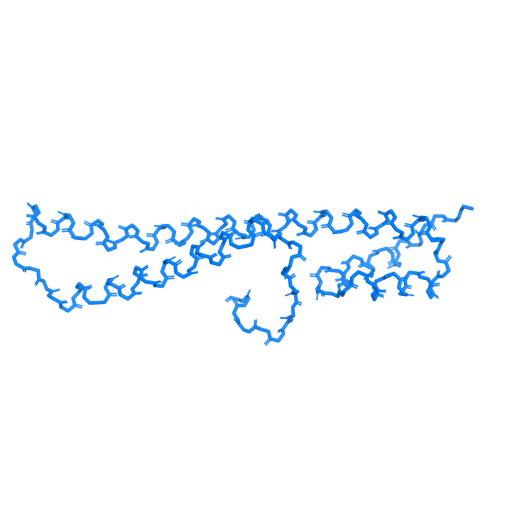696 C C . LEU A 1 91 ? 15.420 -7.340 -21.797 1.00 81.69 91 LEU A C 1
ATOM 698 O O . LEU A 1 91 ? 14.500 -6.790 -21.198 1.00 81.69 91 LEU A O 1
ATOM 702 N N . VAL A 1 92 ? 15.441 -8.660 -22.011 1.00 85.25 92 VAL A N 1
ATOM 703 C CA . VAL A 1 92 ? 14.374 -9.563 -21.543 1.00 85.25 92 VAL A CA 1
ATOM 704 C C . VAL A 1 92 ? 14.283 -9.563 -20.015 1.00 85.25 92 VAL A C 1
ATOM 706 O O . VAL A 1 92 ? 13.192 -9.402 -19.468 1.00 85.25 92 VAL A O 1
ATOM 709 N N . ALA A 1 93 ? 15.417 -9.684 -19.316 1.00 86.56 93 ALA A N 1
ATOM 710 C CA . ALA A 1 93 ? 15.443 -9.648 -17.853 1.00 86.56 93 ALA A CA 1
ATOM 711 C C . ALA A 1 93 ? 14.912 -8.311 -17.301 1.00 86.56 93 ALA A C 1
ATOM 713 O O . ALA A 1 93 ? 14.087 -8.290 -16.389 1.00 86.56 93 ALA A O 1
ATOM 714 N N . LEU A 1 94 ? 15.329 -7.193 -17.895 1.00 86.88 94 LEU A N 1
ATOM 715 C CA . LEU A 1 94 ? 14.879 -5.851 -17.529 1.00 86.88 94 LEU A CA 1
ATOM 716 C C . LEU A 1 94 ? 13.400 -5.609 -17.851 1.00 86.88 94 LEU A C 1
ATOM 718 O O . LEU A 1 94 ? 12.712 -4.943 -17.081 1.00 86.88 94 LEU A O 1
ATOM 722 N N . GLY A 1 95 ? 12.890 -6.193 -18.936 1.00 85.81 95 GLY A N 1
ATOM 723 C CA . GLY A 1 95 ? 11.465 -6.182 -19.260 1.00 85.81 95 GLY A CA 1
ATOM 724 C C . GLY A 1 95 ? 10.619 -6.840 -18.167 1.00 85.81 95 GLY A C 1
ATOM 725 O O . GLY A 1 95 ? 9.607 -6.273 -17.756 1.00 85.81 95 GLY A O 1
ATOM 726 N N . LEU A 1 96 ? 11.066 -7.981 -17.626 1.00 89.75 96 LEU A N 1
ATOM 727 C CA . LEU A 1 96 ? 10.397 -8.643 -16.498 1.00 89.75 96 LEU A CA 1
ATOM 728 C C . LEU A 1 96 ? 10.428 -7.783 -15.226 1.00 89.75 96 LEU A C 1
ATOM 730 O O . LEU A 1 96 ? 9.412 -7.666 -14.541 1.00 89.75 96 LEU A O 1
ATOM 734 N N . VAL A 1 97 ? 11.561 -7.134 -14.937 1.00 88.50 97 VAL A N 1
ATOM 735 C CA . VAL A 1 97 ? 11.692 -6.202 -13.802 1.00 88.50 97 VAL A CA 1
ATOM 736 C C . VAL A 1 97 ? 10.757 -4.999 -13.960 1.00 88.50 97 VAL A C 1
ATOM 738 O O . VAL A 1 97 ? 10.080 -4.620 -13.005 1.00 88.50 97 VAL A O 1
ATOM 741 N N . GLY A 1 98 ? 10.660 -4.433 -15.165 1.00 85.94 98 GLY A N 1
ATOM 742 C CA . GLY A 1 98 ? 9.737 -3.339 -15.467 1.00 85.94 98 GLY A CA 1
ATOM 743 C C . GLY A 1 98 ? 8.273 -3.745 -15.306 1.00 85.94 98 GLY A C 1
ATOM 744 O O . GLY A 1 98 ? 7.494 -3.011 -14.699 1.00 85.94 98 GLY A O 1
ATOM 745 N N . LEU A 1 99 ? 7.905 -4.942 -15.775 1.00 90.38 99 LEU A N 1
ATOM 746 C CA . LEU A 1 99 ? 6.555 -5.484 -15.609 1.00 90.38 99 LEU A CA 1
ATOM 747 C C . LEU A 1 99 ? 6.211 -5.701 -14.127 1.00 90.38 99 LEU A C 1
ATOM 749 O O . LEU A 1 99 ? 5.116 -5.354 -13.681 1.00 90.38 99 LEU A O 1
ATOM 753 N N . PHE A 1 100 ? 7.163 -6.208 -13.342 1.00 88.31 100 PHE A N 1
ATOM 754 C CA . PHE A 1 100 ? 7.015 -6.331 -11.893 1.00 88.31 100 PHE A CA 1
ATOM 755 C C . PHE A 1 100 ? 6.867 -4.959 -11.210 1.00 88.31 100 PHE A C 1
ATOM 757 O O . PHE A 1 100 ? 6.006 -4.782 -10.346 1.00 88.31 100 PHE A O 1
ATOM 764 N N . GLY A 1 101 ? 7.648 -3.962 -11.638 1.00 83.88 101 GLY A N 1
ATOM 765 C CA . GLY A 1 101 ? 7.527 -2.577 -11.181 1.00 83.88 101 GLY A CA 1
ATOM 766 C C . GLY A 1 101 ? 6.143 -1.981 -11.454 1.00 83.88 101 GLY A C 1
ATOM 767 O O . GLY A 1 101 ? 5.555 -1.377 -10.556 1.00 83.88 101 GLY A O 1
ATOM 768 N N . LEU A 1 102 ? 5.581 -2.221 -12.646 1.00 85.50 102 LEU A N 1
ATOM 769 C CA . LEU A 1 102 ? 4.221 -1.808 -13.015 1.00 85.50 102 LEU A CA 1
ATOM 770 C C . LEU A 1 102 ? 3.154 -2.460 -12.130 1.00 85.50 102 LEU A C 1
ATOM 772 O O . LEU A 1 102 ? 2.258 -1.769 -11.645 1.00 85.50 102 LEU A O 1
ATOM 776 N N . ALA A 1 103 ? 3.265 -3.765 -11.869 1.00 85.56 103 ALA A N 1
ATOM 777 C CA . ALA A 1 103 ? 2.349 -4.463 -10.966 1.00 85.56 103 ALA A CA 1
ATOM 778 C C . ALA A 1 103 ? 2.396 -3.873 -9.543 1.00 85.56 103 ALA A C 1
ATOM 780 O O . ALA A 1 103 ? 1.356 -3.655 -8.913 1.00 85.56 103 ALA A O 1
ATOM 781 N N . ARG A 1 104 ? 3.598 -3.542 -9.052 1.00 84.38 104 ARG A N 1
ATOM 782 C CA . ARG A 1 104 ? 3.792 -2.905 -7.741 1.00 84.38 104 ARG A CA 1
ATOM 783 C C . ARG A 1 104 ? 3.217 -1.486 -7.697 1.00 84.38 104 ARG A C 1
ATOM 785 O O . ARG A 1 104 ? 2.572 -1.125 -6.712 1.00 84.38 104 ARG A O 1
ATOM 792 N N . LEU A 1 105 ? 3.383 -0.721 -8.777 1.00 83.50 105 LEU A N 1
ATOM 793 C CA . LEU A 1 105 ? 2.782 0.603 -8.962 1.00 83.50 105 LEU A CA 1
ATOM 794 C C . LEU A 1 105 ? 1.253 0.539 -8.925 1.00 83.50 105 LEU A C 1
ATOM 796 O O . LEU A 1 105 ? 0.630 1.303 -8.191 1.00 83.50 105 LEU A O 1
ATOM 800 N N . ALA A 1 106 ? 0.652 -0.403 -9.657 1.00 84.62 106 ALA A N 1
ATOM 801 C CA . ALA A 1 106 ? -0.795 -0.601 -9.680 1.00 84.62 106 ALA A CA 1
ATOM 802 C C . ALA A 1 106 ? -1.343 -0.967 -8.290 1.00 84.62 106 ALA A C 1
ATOM 804 O O . ALA A 1 106 ? -2.337 -0.387 -7.845 1.00 84.62 106 ALA A O 1
ATOM 805 N N . LYS A 1 107 ? -0.661 -1.864 -7.557 1.00 80.44 107 LYS A N 1
ATOM 806 C CA . LYS A 1 107 ? -1.035 -2.212 -6.175 1.00 80.44 107 LYS A CA 1
ATOM 807 C C . LYS A 1 107 ? -0.923 -0.996 -5.250 1.00 80.44 107 LYS A C 1
ATOM 809 O O . LYS A 1 107 ? -1.869 -0.707 -4.520 1.00 80.44 107 LYS A O 1
ATOM 814 N N . GLY A 1 108 ? 0.170 -0.236 -5.326 1.00 77.44 108 GLY A N 1
ATOM 815 C CA . GLY A 1 108 ? 0.339 0.998 -4.553 1.00 77.44 108 GLY A CA 1
ATOM 816 C C . GLY A 1 108 ? -0.739 2.047 -4.851 1.00 77.44 108 GLY A C 1
ATOM 817 O O . GLY A 1 108 ? -1.291 2.644 -3.927 1.00 77.44 108 GLY A O 1
ATOM 818 N N . LEU A 1 109 ? -1.115 2.207 -6.124 1.00 81.31 109 LEU A N 1
ATOM 819 C CA . LEU A 1 109 ? -2.177 3.120 -6.545 1.00 81.31 109 LEU A CA 1
ATOM 820 C C . LEU A 1 109 ? -3.549 2.688 -6.007 1.00 81.31 109 LEU A C 1
ATOM 822 O O . LEU A 1 109 ? -4.293 3.521 -5.492 1.00 81.31 109 LEU A O 1
ATOM 826 N N . SER A 1 110 ? -3.861 1.388 -6.044 1.00 79.81 110 SER A N 1
ATOM 827 C CA . SER A 1 110 ? -5.098 0.864 -5.447 1.00 79.81 110 SER A CA 1
ATOM 828 C C . SER A 1 110 ? -5.170 1.116 -3.935 1.00 79.81 110 SER A C 1
ATOM 830 O O . SER A 1 110 ? -6.221 1.511 -3.433 1.00 79.81 110 SER A O 1
ATOM 832 N N . MET A 1 111 ? -4.043 0.984 -3.225 1.00 78.00 111 MET A N 1
ATOM 833 C CA . MET A 1 111 ? -3.944 1.265 -1.788 1.00 78.00 111 MET A CA 1
ATOM 834 C C . MET A 1 111 ? -4.096 2.762 -1.482 1.00 78.00 111 MET A C 1
ATOM 836 O O . MET A 1 111 ? -4.690 3.127 -0.469 1.00 78.00 111 MET A O 1
ATOM 840 N N . ALA A 1 112 ? -3.610 3.636 -2.368 1.00 75.38 112 ALA A N 1
ATOM 841 C CA . ALA A 1 112 ? -3.741 5.084 -2.221 1.00 75.38 112 ALA A CA 1
ATOM 842 C C . ALA A 1 112 ? -5.175 5.585 -2.486 1.00 75.38 112 ALA A C 1
ATOM 844 O O . ALA A 1 112 ? -5.683 6.420 -1.729 1.00 75.38 112 ALA A O 1
ATOM 845 N N . ILE A 1 113 ? -5.829 5.071 -3.537 1.00 77.69 113 ILE A N 1
ATOM 846 C CA . ILE A 1 113 ? -7.186 5.478 -3.945 1.00 77.69 113 ILE A CA 1
ATOM 847 C C . ILE A 1 113 ? -8.245 4.869 -3.020 1.00 77.69 113 ILE A C 1
ATOM 849 O O . ILE A 1 113 ? -9.175 5.563 -2.611 1.00 77.69 113 ILE A O 1
ATOM 853 N N . SER A 1 114 ? -8.097 3.593 -2.654 1.00 75.50 114 SER A N 1
ATOM 854 C CA . SER A 1 114 ? -9.080 2.858 -1.854 1.00 75.50 114 SER A CA 1
ATOM 855 C C . SER A 1 114 ? -8.453 2.216 -0.607 1.00 75.50 114 SER A C 1
ATOM 857 O O . SER A 1 114 ? -8.427 0.992 -0.464 1.00 75.50 114 SER A O 1
ATOM 859 N N . PRO A 1 115 ? -7.986 3.023 0.365 1.00 66.31 115 PRO A N 1
ATOM 860 C CA . PRO A 1 115 ? -7.376 2.492 1.584 1.00 66.31 115 PRO A CA 1
ATOM 861 C C . PRO A 1 115 ? -8.372 1.702 2.449 1.00 66.31 115 PRO A C 1
ATOM 863 O O . PRO A 1 115 ? -7.976 0.825 3.210 1.00 66.31 115 PRO A O 1
ATOM 866 N N . ARG A 1 116 ? -9.679 1.978 2.317 1.00 63.72 116 ARG A N 1
ATOM 867 C CA . ARG A 1 116 ? -10.750 1.322 3.089 1.00 63.72 116 ARG A CA 1
ATOM 868 C C . ARG A 1 116 ? -11.153 -0.057 2.552 1.00 63.72 116 ARG A C 1
ATOM 870 O O . ARG A 1 116 ? -11.820 -0.790 3.272 1.00 63.72 116 ARG A O 1
ATOM 877 N N . SER A 1 117 ? -10.763 -0.420 1.326 1.00 64.62 117 SER A N 1
ATOM 878 C CA . SER A 1 117 ? -11.060 -1.743 0.747 1.00 64.62 117 SER A CA 1
ATOM 879 C C . SER A 1 117 ? -9.959 -2.775 0.992 1.00 64.62 117 SER A C 1
ATOM 881 O O . SER A 1 117 ? -10.112 -3.927 0.601 1.00 64.62 117 SER A O 1
ATOM 883 N N . VAL A 1 118 ? -8.846 -2.379 1.616 1.00 61.84 118 VAL A N 1
ATOM 884 C CA . VAL A 1 118 ? -7.744 -3.290 1.932 1.00 61.84 118 VAL A CA 1
ATOM 885 C C . VAL A 1 118 ? -8.107 -4.078 3.194 1.00 61.84 118 VAL A C 1
ATOM 887 O O . VAL A 1 118 ? -7.985 -3.594 4.325 1.00 61.84 118 VAL A O 1
ATOM 890 N N . SER A 1 119 ? -8.594 -5.303 3.008 1.00 57.56 119 SER A N 1
ATOM 891 C CA . SER A 1 119 ? -8.729 -6.288 4.082 1.00 57.56 119 SER A CA 1
ATOM 892 C C . SER A 1 119 ? -7.333 -6.680 4.563 1.00 57.56 119 SER A C 1
ATOM 894 O O . SER A 1 119 ? -6.523 -7.135 3.765 1.00 57.56 119 SER A O 1
ATOM 896 N N . GLY A 1 120 ? -7.041 -6.483 5.850 1.00 56.41 120 GLY A N 1
ATOM 897 C CA . GLY A 1 120 ? -5.774 -6.901 6.461 1.00 56.41 120 GLY A CA 1
ATOM 898 C C . GLY A 1 120 ? -5.785 -8.394 6.765 1.00 56.41 120 GLY A C 1
ATOM 899 O O . GLY A 1 120 ? -5.630 -8.779 7.916 1.00 56.41 120 GLY A O 1
ATOM 900 N N . ASP A 1 121 ? -6.071 -9.222 5.763 1.00 46.88 121 ASP A N 1
ATOM 901 C CA . ASP A 1 121 ? -6.087 -10.669 5.938 1.00 46.88 121 ASP A CA 1
ATOM 902 C C . ASP A 1 121 ? -4.641 -11.182 5.985 1.00 46.88 121 ASP A C 1
ATOM 904 O O . ASP A 1 121 ? -3.941 -11.212 4.975 1.00 46.88 121 ASP A O 1
ATOM 908 N N . LEU A 1 122 ? -4.192 -11.580 7.180 1.00 50.88 122 LEU A N 1
ATOM 909 C CA . LEU A 1 122 ? -2.850 -12.117 7.447 1.00 50.88 122 LEU A CA 1
ATOM 910 C C . LEU A 1 122 ? -2.525 -13.391 6.653 1.00 50.88 122 LEU A C 1
ATOM 912 O O . LEU A 1 122 ? -1.371 -13.818 6.634 1.00 50.88 122 LEU A O 1
ATOM 916 N N . SER A 1 123 ? -3.518 -14.008 6.011 1.00 52.38 123 SER A N 1
ATOM 917 C CA . SER A 1 123 ? -3.316 -15.180 5.162 1.00 52.38 123 SER A CA 1
ATOM 918 C C . SER A 1 123 ? -2.840 -14.846 3.745 1.00 52.38 123 SER A C 1
ATOM 920 O O . SER A 1 123 ? -2.480 -15.766 3.009 1.00 52.38 123 SER A O 1
ATOM 922 N N . ASN A 1 124 ? -2.803 -13.566 3.347 1.00 46.75 124 ASN A N 1
ATOM 923 C CA . ASN A 1 124 ? -2.380 -13.184 2.005 1.00 46.75 124 ASN A CA 1
ATOM 924 C C . ASN A 1 124 ? -0.860 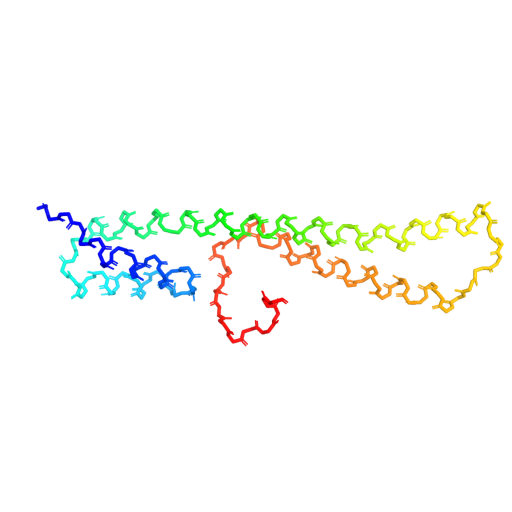-12.918 1.945 1.00 46.75 124 ASN A C 1
ATOM 926 O O . ASN A 1 124 ? -0.404 -11.848 2.353 1.00 46.75 124 ASN A O 1
ATOM 930 N N . PRO A 1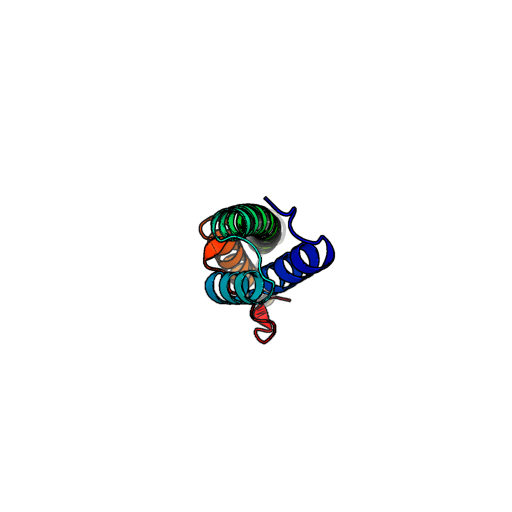 125 ? -0.046 -13.835 1.383 1.00 51.06 125 PRO A N 1
ATOM 931 C CA . PRO A 1 125 ? 1.405 -13.654 1.293 1.00 51.06 125 PRO A CA 1
ATOM 932 C C . PRO A 1 125 ? 1.806 -12.464 0.411 1.00 51.06 125 PRO A C 1
ATOM 934 O O . PRO A 1 125 ? 2.958 -12.050 0.437 1.00 51.06 125 PRO A O 1
ATOM 937 N N . ALA A 1 126 ? 0.874 -11.893 -0.361 1.00 47.19 126 ALA A N 1
ATOM 938 C CA . ALA A 1 126 ? 1.120 -10.709 -1.175 1.00 47.19 126 ALA A CA 1
ATOM 939 C C . ALA A 1 126 ? 1.264 -9.411 -0.356 1.00 47.19 126 ALA A C 1
ATOM 941 O O . ALA A 1 126 ? 1.575 -8.366 -0.942 1.00 47.19 126 ALA A O 1
ATOM 942 N N . ASP A 1 127 ? 0.969 -9.437 0.946 1.00 45.91 127 ASP A N 1
ATOM 943 C CA . ASP A 1 127 ? 1.014 -8.263 1.823 1.00 45.91 127 ASP A CA 1
ATOM 944 C C . ASP A 1 127 ? 2.362 -8.073 2.540 1.00 45.91 127 ASP A C 1
ATOM 946 O O . ASP A 1 127 ? 2.550 -7.040 3.187 1.00 45.91 127 ASP A O 1
ATOM 950 N N . PHE A 1 128 ? 3.312 -8.995 2.325 1.00 40.47 128 PHE A N 1
ATOM 951 C CA . PHE A 1 128 ? 4.727 -8.883 2.702 1.00 40.47 128 PHE A CA 1
ATOM 952 C C . PHE A 1 128 ? 5.609 -8.511 1.497 1.00 40.47 128 PHE A C 1
ATOM 954 O O . PHE A 1 128 ? 5.397 -9.062 0.391 1.00 40.47 128 PHE A O 1
#